Protein AF-A0A537JMC8-F1 (afdb_monomer)

Secondary structure (DSSP, 8-state):
-------S---HHHHHHHHHHHHHHTT-GGG---EEE---HHHHHHHHHHHHHHHHTT----TTTTEEE-HHHHHHHHHHHHHHHTT-S-------------------------------------TT-----TT----TTSHHHHHHHHHHHHHHHHHHTTS---PPP-

Foldseek 3Di:
DDDDDDDDDLALLSVLVVVVVVCVVVVCLQVQQADEEAPDPRVLSNLVNNCVVSVVVVHHDHSVRRYDYDPVNVVVVVVVVVCVVVCLDPPDPDPPPPPPPPPDPDDDDDDDDDDDDDDDDDDDDDPPPDDDDPPDDDPPDRDVSSVVVVVVVVVVVVVVVVDDDDDDDD

pLDDT: mean 71.0, std 22.74, range [33.19, 98.06]

Solvent-accessible surface area (backbone atoms only — not comparable to full-atom values): 11225 Å² total; per-residue (Å²): 140,85,86,80,87,79,82,75,78,82,43,15,63,58,51,21,49,57,53,48,54,52,28,58,77,70,70,31,64,88,70,64,71,68,49,75,43,64,85,46,78,43,48,61,44,14,36,51,44,33,26,54,53,38,45,75,73,74,32,92,55,52,46,74,85,28,49,45,66,32,62,70,52,53,51,50,53,53,49,52,53,51,35,52,75,71,60,65,45,80,88,65,88,64,83,76,75,78,84,81,79,77,89,71,92,73,90,75,92,75,94,76,85,90,81,91,84,90,82,85,80,86,81,82,81,68,85,87,79,73,84,84,72,90,83,71,82,79,84,81,70,60,64,71,55,38,52,52,50,51,56,50,52,54,51,49,56,57,50,62,74,67,60,79,88,76,83,79,86,131

Radius of gyration: 23.93 Å; Cα contacts (8 Å, |Δi|>4): 86; chains: 1; bounding box: 47×49×67 Å

Nearest PDB structures (foldseek):
  4kv7-assembly1_A  TM=6.464E-01  e=1.798E+00  Rhodopirellula baltica SH 1

Sequence (170 aa):
MSFTEIHGHHTGERLSKYVLDVLMEFGLCEKLFCITSDNAGNMRKLMRFLSKRLRQLGVKWDARENYINCLNHVLNLALQAFLKKIKALPAKEVDVYDLDEDDDEDDDDVEIDDDEGDDLEEIILNPDVMEEDPEYEDIGDDFQGTLKKLRGIAKVCDVARKIPFVPLPN

Structure (mmCIF, N/CA/C/O backbone):
data_AF-A0A537JMC8-F1
#
_entry.id   AF-A0A537JMC8-F1
#
loop_
_atom_site.group_PDB
_atom_site.id
_atom_site.type_symbol
_atom_site.label_atom_id
_atom_site.label_alt_id
_atom_site.label_comp_id
_atom_site.label_asym_id
_atom_site.label_entity_id
_atom_site.label_seq_id
_atom_site.pdbx_PDB_ins_code
_atom_site.Cartn_x
_atom_site.Cartn_y
_atom_site.Cartn_z
_atom_site.occupancy
_atom_site.B_iso_or_equiv
_atom_site.auth_seq_id
_atom_site.auth_comp_id
_atom_site.auth_asym_id
_atom_site.auth_atom_id
_atom_site.pdbx_PDB_model_num
ATOM 1 N N . MET A 1 1 ? -5.977 17.190 2.735 1.00 55.19 1 MET A N 1
ATOM 2 C CA . MET A 1 1 ? -4.866 16.223 2.865 1.00 55.19 1 MET A CA 1
ATOM 3 C C . MET A 1 1 ? -3.915 16.768 3.914 1.00 55.19 1 MET A C 1
ATOM 5 O O . MET A 1 1 ? -3.637 17.959 3.874 1.00 55.19 1 MET A O 1
ATOM 9 N N . SER A 1 2 ? -3.526 15.946 4.886 1.00 72.19 2 SER A N 1
ATOM 10 C CA . SER A 1 2 ? -2.616 16.317 5.977 1.00 72.19 2 SER A CA 1
ATOM 11 C C . SER A 1 2 ? -1.317 15.532 5.820 1.00 72.19 2 SER A C 1
ATOM 13 O O . SER A 1 2 ? -1.356 14.398 5.345 1.00 72.19 2 SER A O 1
ATOM 15 N N . PHE A 1 3 ? -0.193 16.122 6.216 1.00 84.19 3 PHE A N 1
ATOM 16 C CA . PHE A 1 3 ? 1.097 15.443 6.283 1.00 84.19 3 PHE A CA 1
ATOM 17 C C . PHE A 1 3 ? 1.506 15.341 7.746 1.00 84.19 3 PHE A C 1
ATOM 19 O O . PHE A 1 3 ? 1.692 16.354 8.419 1.00 84.19 3 PHE A O 1
ATOM 26 N N . THR A 1 4 ? 1.628 14.111 8.235 1.00 82.75 4 THR A N 1
ATOM 27 C CA . THR A 1 4 ? 2.064 13.834 9.602 1.00 82.75 4 THR A CA 1
ATOM 28 C C . THR A 1 4 ? 3.544 13.498 9.585 1.00 82.75 4 THR A C 1
ATOM 30 O O . THR A 1 4 ? 3.961 12.549 8.922 1.00 82.75 4 THR A O 1
ATOM 33 N N . GLU A 1 5 ? 4.342 14.263 10.325 1.00 88.19 5 GLU A N 1
ATOM 34 C CA . GLU A 1 5 ? 5.745 13.922 10.530 1.00 88.19 5 GLU A CA 1
ATOM 35 C C . GLU A 1 5 ? 5.847 12.671 11.414 1.00 88.19 5 GLU A C 1
ATOM 37 O O . GLU A 1 5 ? 5.285 12.607 12.510 1.00 88.19 5 GLU A O 1
ATOM 42 N N . ILE A 1 6 ? 6.562 11.656 10.927 1.00 86.75 6 ILE A N 1
ATOM 43 C CA . ILE A 1 6 ? 6.776 10.405 11.652 1.00 86.75 6 ILE A CA 1
ATOM 44 C C . ILE A 1 6 ? 8.201 10.394 12.198 1.00 86.75 6 ILE A C 1
ATOM 46 O O . ILE A 1 6 ? 9.170 10.250 11.451 1.00 86.75 6 ILE A O 1
ATOM 50 N N . HIS A 1 7 ? 8.324 10.502 13.520 1.00 84.62 7 HIS A N 1
ATOM 51 C CA . HIS A 1 7 ? 9.613 10.463 14.204 1.00 84.62 7 HIS A CA 1
ATOM 52 C C . HIS A 1 7 ? 10.064 9.029 14.538 1.00 84.62 7 HIS A C 1
ATOM 54 O O . HIS A 1 7 ? 9.265 8.148 14.891 1.00 84.62 7 HIS A O 1
ATOM 60 N N . GLY A 1 8 ? 11.382 8.821 14.518 1.00 86.88 8 GLY A N 1
ATOM 61 C CA . GLY A 1 8 ? 12.020 7.541 14.825 1.00 86.88 8 GLY A CA 1
ATOM 62 C C . GLY A 1 8 ? 12.049 6.584 13.631 1.00 86.88 8 GLY A C 1
ATOM 63 O O . GLY A 1 8 ? 11.966 7.005 12.483 1.00 86.88 8 GLY A O 1
ATOM 64 N N . HIS A 1 9 ? 12.196 5.286 13.901 1.00 85.06 9 HIS A N 1
ATOM 65 C CA . HIS A 1 9 ? 12.368 4.284 12.847 1.00 85.06 9 HIS A CA 1
ATOM 66 C C . HIS A 1 9 ? 11.069 4.049 12.059 1.00 85.06 9 HIS A C 1
ATOM 68 O O . HIS A 1 9 ? 10.005 3.833 12.645 1.00 85.06 9 HIS A O 1
ATOM 74 N N . HIS A 1 10 ? 11.160 4.039 10.728 1.00 88.50 10 HIS A N 1
ATOM 75 C CA . HIS A 1 10 ? 10.023 3.875 9.810 1.00 88.50 10 HIS A CA 1
ATOM 76 C C . HIS A 1 10 ? 9.728 2.395 9.525 1.00 88.50 10 HIS A C 1
ATOM 78 O O . HIS A 1 10 ? 9.671 1.952 8.376 1.00 88.50 10 HIS A O 1
ATOM 84 N N . THR A 1 11 ? 9.580 1.601 10.590 1.00 91.62 11 THR A N 1
ATOM 85 C CA . THR A 1 11 ? 9.204 0.185 10.468 1.00 91.62 11 THR A CA 1
ATOM 86 C C . THR A 1 11 ? 7.749 0.045 10.030 1.00 91.62 11 THR A C 1
ATOM 88 O O . THR A 1 11 ? 6.895 0.841 10.427 1.00 91.62 11 THR A O 1
ATOM 91 N N . GLY A 1 12 ? 7.441 -1.005 9.262 1.00 92.25 12 GLY A N 1
ATOM 92 C CA . GLY A 1 12 ? 6.072 -1.268 8.806 1.00 92.25 12 GLY A CA 1
ATOM 93 C C . GLY A 1 12 ? 5.065 -1.357 9.958 1.00 92.25 12 GLY A C 1
ATOM 94 O O . GLY A 1 12 ? 3.970 -0.809 9.865 1.00 92.25 12 GLY A O 1
ATOM 95 N N . GLU A 1 13 ? 5.454 -1.947 11.092 1.00 94.06 13 GLU A N 1
ATOM 96 C CA . GLU A 1 13 ? 4.597 -2.020 12.279 1.00 94.06 13 GLU A CA 1
ATOM 97 C C . GLU A 1 13 ? 4.222 -0.632 12.819 1.00 94.06 13 GLU A C 1
ATOM 99 O O . GLU A 1 13 ? 3.043 -0.368 13.067 1.00 94.06 13 GLU A O 1
ATOM 104 N N . ARG A 1 14 ? 5.198 0.273 12.976 1.00 93.25 14 ARG A N 1
ATOM 105 C CA . ARG A 1 14 ? 4.942 1.633 13.470 1.00 93.25 14 ARG A CA 1
ATOM 106 C C . ARG A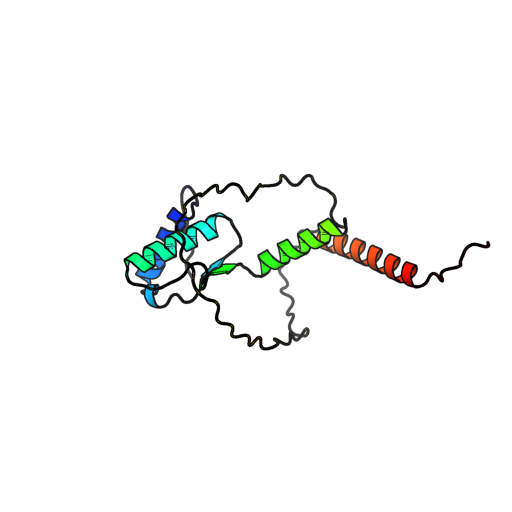 1 14 ? 4.078 2.411 12.491 1.00 93.25 14 ARG A C 1
ATOM 108 O O . ARG A 1 14 ? 3.102 3.026 12.906 1.00 93.25 14 ARG A O 1
ATOM 115 N N . LEU A 1 15 ? 4.400 2.336 11.202 1.00 94.50 15 LEU A N 1
ATOM 116 C CA . LEU A 1 15 ? 3.629 3.007 10.159 1.00 94.50 15 LEU A CA 1
ATOM 117 C C . LEU A 1 15 ? 2.180 2.503 10.110 1.00 94.50 15 LEU A C 1
ATOM 119 O O . LEU A 1 15 ? 1.267 3.313 9.993 1.00 94.50 15 LEU A O 1
ATOM 123 N N . SER A 1 16 ? 1.947 1.201 10.317 1.00 95.69 16 SER A N 1
ATOM 124 C CA . SER A 1 16 ? 0.588 0.640 10.354 1.00 95.69 16 SER A CA 1
ATOM 125 C C . SER A 1 16 ? -0.266 1.241 11.470 1.00 95.69 16 SER A C 1
ATOM 127 O O . SER A 1 16 ? -1.474 1.389 11.306 1.00 95.69 16 SER A O 1
ATOM 129 N N . LYS A 1 17 ? 0.357 1.617 12.597 1.00 95.19 17 LYS A N 1
ATOM 130 C CA . LYS A 1 17 ? -0.332 2.274 13.706 1.00 95.19 17 LYS A CA 1
ATOM 131 C C . LYS A 1 17 ? -0.761 3.686 13.318 1.00 95.19 17 LYS A C 1
ATOM 133 O O . LYS A 1 17 ? -1.925 4.011 13.489 1.00 95.19 17 LYS A O 1
ATOM 138 N N . TYR A 1 18 ? 0.138 4.476 12.729 1.00 94.38 18 TYR A N 1
ATOM 139 C CA . TYR A 1 18 ? -0.203 5.822 12.257 1.00 94.38 18 TYR A CA 1
ATOM 140 C C . TYR A 1 18 ? -1.320 5.799 11.210 1.00 94.38 18 TYR A C 1
ATOM 142 O O . TYR A 1 18 ? -2.250 6.595 11.291 1.00 94.38 18 TYR A O 1
ATOM 150 N N . VAL A 1 19 ? -1.262 4.865 10.254 1.00 95.19 19 VAL A N 1
ATOM 151 C CA . VAL A 1 19 ? -2.326 4.706 9.252 1.00 95.19 19 VAL A CA 1
ATOM 152 C C . VAL A 1 19 ? -3.649 4.333 9.921 1.00 95.19 19 VAL A C 1
ATOM 154 O O . VAL A 1 19 ? -4.669 4.940 9.611 1.00 95.19 19 VAL A O 1
ATOM 157 N N . LEU A 1 20 ? -3.645 3.386 10.864 1.00 96.75 20 LEU A N 1
ATOM 158 C CA . LEU A 1 20 ? -4.854 3.013 11.597 1.00 96.75 20 LEU A CA 1
ATOM 159 C C . LEU A 1 20 ? -5.440 4.186 12.392 1.00 96.75 20 LEU A C 1
ATOM 161 O O . LEU A 1 20 ? -6.649 4.388 12.345 1.00 96.75 20 LEU A O 1
ATOM 165 N N . ASP A 1 21 ? -4.602 4.956 13.087 1.00 95.31 21 ASP A N 1
ATOM 166 C CA . ASP A 1 21 ? -5.036 6.105 13.886 1.00 95.31 21 ASP A CA 1
ATOM 167 C C . ASP A 1 21 ? -5.771 7.128 12.999 1.00 95.31 21 ASP A C 1
ATOM 169 O O . ASP A 1 21 ? -6.863 7.577 13.348 1.00 95.31 21 ASP A O 1
ATOM 173 N N . VAL A 1 22 ? -5.242 7.404 11.799 1.00 95.06 22 VAL A N 1
ATOM 174 C CA . VAL A 1 22 ? -5.905 8.257 10.797 1.00 95.06 22 VAL A CA 1
ATOM 175 C C . VAL A 1 22 ? -7.220 7.632 10.320 1.00 95.06 22 VAL A C 1
ATOM 177 O O . VAL A 1 22 ? -8.247 8.304 10.270 1.00 95.06 22 VAL A O 1
ATOM 180 N N . LEU A 1 23 ? -7.245 6.337 9.993 1.00 96.12 23 LEU A N 1
ATOM 181 C CA . LEU A 1 23 ? -8.484 5.677 9.562 1.00 96.12 23 LEU A CA 1
ATOM 182 C C . LEU A 1 23 ? -9.576 5.738 10.638 1.00 96.12 23 LEU A C 1
ATOM 184 O O . LEU A 1 23 ? -10.745 5.932 10.304 1.00 96.12 23 LEU A O 1
ATOM 188 N N . MET A 1 24 ? -9.209 5.606 11.913 1.00 96.25 24 MET A N 1
ATOM 189 C CA . MET A 1 24 ? -10.137 5.724 13.037 1.00 96.25 24 MET A CA 1
ATOM 190 C C . MET A 1 24 ? -10.626 7.161 13.223 1.00 96.25 24 MET A C 1
ATOM 192 O O . MET A 1 24 ? -11.828 7.363 13.386 1.00 96.25 24 MET A O 1
ATOM 196 N N . GLU A 1 25 ? -9.731 8.150 13.148 1.00 95.50 25 GLU A N 1
ATOM 197 C CA . GLU A 1 25 ? -10.066 9.576 13.267 1.00 95.50 25 GLU A CA 1
ATOM 198 C C . GLU A 1 25 ? -11.129 10.000 12.244 1.00 95.50 25 GLU A C 1
ATOM 200 O O . GLU A 1 25 ? -12.074 10.715 12.578 1.00 95.50 25 GLU A O 1
ATOM 205 N N . PHE A 1 26 ? -11.020 9.502 11.011 1.00 95.12 26 PHE A N 1
ATOM 206 C CA . PHE A 1 26 ? -11.953 9.823 9.930 1.00 95.12 26 PHE A CA 1
ATOM 207 C C . PHE A 1 26 ? -13.126 8.836 9.792 1.00 95.12 26 PHE A C 1
ATOM 209 O O . PHE A 1 26 ? -13.970 9.014 8.911 1.00 95.12 26 PHE A O 1
ATOM 216 N N . GLY A 1 27 ? -13.209 7.794 10.629 1.00 96.31 27 GLY A N 1
ATOM 217 C CA . GLY A 1 27 ? -14.256 6.769 10.531 1.00 96.31 27 GLY A CA 1
ATOM 218 C C . GLY A 1 27 ? -14.224 5.992 9.206 1.00 96.31 27 GLY A C 1
ATOM 219 O O . GLY A 1 27 ? -15.269 5.669 8.638 1.00 96.31 27 GLY A O 1
ATOM 220 N N . LEU A 1 28 ? -13.021 5.736 8.685 1.00 96.69 28 LEU A N 1
ATOM 221 C CA . LEU A 1 28 ? -12.772 5.117 7.380 1.00 96.69 28 LEU A CA 1
ATOM 222 C C . LEU A 1 28 ? -12.396 3.636 7.454 1.00 96.69 28 LEU A C 1
ATOM 224 O O . LEU A 1 28 ? -12.271 3.021 6.403 1.00 96.69 28 LEU A O 1
ATOM 228 N N . CYS A 1 29 ? -12.242 3.043 8.643 1.00 97.19 29 CYS A N 1
ATOM 229 C CA . CYS A 1 29 ? -11.808 1.646 8.780 1.00 97.19 29 CYS A CA 1
ATOM 230 C C . CYS A 1 29 ? -12.647 0.673 7.932 1.00 97.19 29 CYS A C 1
ATOM 232 O O . CYS A 1 29 ? -12.088 -0.095 7.161 1.00 97.19 29 CYS A O 1
ATOM 234 N N . GLU A 1 30 ? -13.979 0.751 8.005 1.00 96.56 30 GLU A N 1
ATOM 235 C CA . GLU A 1 30 ? -14.897 -0.105 7.227 1.00 96.56 30 GLU A CA 1
ATOM 236 C C . GLU A 1 30 ? -15.031 0.303 5.750 1.00 96.56 30 GLU A C 1
ATOM 238 O O . GLU A 1 30 ? -15.616 -0.423 4.952 1.00 96.56 30 GLU A O 1
ATOM 243 N N . LYS A 1 31 ? -14.517 1.481 5.383 1.00 96.62 31 LYS A N 1
ATOM 244 C CA . LYS A 1 31 ? -14.621 2.067 4.036 1.00 96.62 31 LYS A CA 1
ATOM 245 C C . LYS A 1 31 ? -13.290 2.058 3.290 1.00 96.62 31 LYS A C 1
ATOM 247 O O . LYS A 1 31 ? -13.195 2.621 2.199 1.00 96.62 31 LYS A O 1
ATOM 252 N N . LEU A 1 32 ? -12.256 1.463 3.878 1.00 96.69 32 LEU A N 1
ATOM 253 C CA . LEU A 1 32 ? -10.952 1.353 3.255 1.00 96.69 32 LEU A CA 1
ATOM 254 C C . LEU A 1 32 ? -11.030 0.336 2.116 1.00 96.69 32 LEU A C 1
ATOM 256 O O . LEU A 1 32 ? -11.078 -0.866 2.352 1.00 96.69 32 LEU A O 1
ATOM 260 N N . PHE A 1 33 ? -11.032 0.828 0.881 1.00 95.81 33 PHE A N 1
ATOM 261 C CA . PHE A 1 33 ? -11.066 -0.032 -0.298 1.00 95.81 33 PHE A CA 1
ATOM 262 C C . PHE A 1 33 ? -9.672 -0.535 -0.685 1.00 95.81 33 PHE A C 1
ATOM 264 O O . PHE A 1 33 ? -9.448 -1.735 -0.776 1.00 95.81 33 PHE A O 1
ATOM 271 N N . CYS A 1 34 ? -8.722 0.376 -0.891 1.00 96.19 34 CYS A N 1
ATOM 272 C CA . CYS A 1 34 ? -7.378 0.050 -1.357 1.00 96.19 34 CYS A CA 1
ATOM 273 C C . CYS A 1 34 ? -6.370 1.081 -0.841 1.00 96.19 34 CYS A C 1
ATOM 275 O O . CYS A 1 34 ? -6.712 2.254 -0.676 1.00 96.19 34 CYS A O 1
ATOM 277 N N . ILE A 1 35 ? -5.124 0.657 -0.628 1.00 95.56 35 ILE A N 1
ATOM 278 C CA . ILE A 1 35 ? -3.987 1.553 -0.404 1.00 95.56 35 ILE A CA 1
ATOM 279 C C . ILE A 1 35 ? -3.032 1.453 -1.589 1.00 95.56 35 ILE A C 1
ATOM 281 O O . ILE A 1 35 ? -2.722 0.361 -2.058 1.00 95.56 35 ILE A O 1
ATOM 285 N N . THR A 1 36 ? -2.542 2.601 -2.050 1.00 94.00 36 THR A N 1
ATOM 286 C CA . THR A 1 36 ? -1.489 2.681 -3.063 1.00 94.00 36 THR A CA 1
ATOM 287 C C . THR A 1 36 ? -0.249 3.338 -2.476 1.00 94.00 36 THR A C 1
ATOM 289 O O . THR A 1 36 ? -0.345 4.449 -1.951 1.00 94.00 36 THR A O 1
ATOM 292 N N . SER A 1 37 ? 0.913 2.693 -2.564 1.00 92.31 37 SER A N 1
ATOM 293 C CA . SER A 1 37 ? 2.182 3.285 -2.112 1.00 92.31 37 SER A CA 1
ATOM 294 C C . SER A 1 37 ? 3.358 2.798 -2.961 1.00 92.31 37 SER A C 1
ATOM 296 O O . SER A 1 37 ? 3.211 1.919 -3.806 1.00 92.31 37 SER A O 1
ATOM 298 N N . ASP A 1 38 ? 4.521 3.420 -2.802 1.00 88.62 38 ASP A N 1
ATOM 299 C CA . ASP A 1 38 ? 5.770 2.964 -3.405 1.00 88.62 38 ASP A CA 1
ATOM 300 C C . ASP A 1 38 ? 6.133 1.512 -3.025 1.00 88.62 38 ASP A C 1
ATOM 302 O O . ASP A 1 38 ? 5.702 0.973 -2.008 1.00 88.62 38 ASP A O 1
ATOM 306 N N . ASN A 1 39 ? 6.952 0.861 -3.856 1.00 82.44 39 ASN A N 1
ATOM 307 C CA . ASN A 1 39 ? 7.375 -0.533 -3.661 1.00 82.44 39 ASN A CA 1
ATOM 308 C C . ASN A 1 39 ? 8.547 -0.647 -2.662 1.00 82.44 39 ASN A C 1
ATOM 310 O O . ASN A 1 39 ? 9.543 -1.326 -2.919 1.00 82.44 39 ASN A O 1
ATOM 314 N N . ALA A 1 40 ? 8.471 0.058 -1.535 1.00 83.75 40 ALA A N 1
ATOM 315 C CA . ALA A 1 40 ? 9.467 -0.045 -0.477 1.00 83.75 40 ALA A CA 1
ATOM 316 C C . ALA A 1 40 ? 9.194 -1.280 0.401 1.00 83.75 40 ALA A C 1
ATOM 318 O O . ALA A 1 40 ? 8.049 -1.613 0.712 1.00 83.75 40 ALA A O 1
ATOM 319 N N . GLY A 1 41 ? 10.248 -1.979 0.838 1.00 81.94 41 GLY A N 1
ATOM 320 C CA . GLY A 1 41 ? 10.101 -3.232 1.598 1.00 81.94 41 GLY A CA 1
ATOM 321 C C . GLY A 1 41 ? 9.306 -3.080 2.905 1.00 81.94 41 GLY A C 1
ATOM 322 O O . GLY A 1 41 ? 8.544 -3.969 3.293 1.00 81.94 41 GLY A O 1
ATOM 323 N N . ASN A 1 42 ? 9.402 -1.920 3.560 1.00 86.88 42 ASN A N 1
ATOM 324 C CA . ASN A 1 42 ? 8.639 -1.618 4.773 1.00 86.88 42 ASN A CA 1
ATOM 325 C C . ASN A 1 42 ? 7.130 -1.440 4.518 1.00 86.88 42 ASN A C 1
ATOM 327 O O . ASN A 1 42 ? 6.351 -1.652 5.449 1.00 86.88 42 ASN A O 1
ATOM 331 N N . MET A 1 43 ? 6.704 -1.120 3.291 1.00 91.25 43 MET A N 1
ATOM 332 C CA . MET A 1 43 ? 5.290 -0.959 2.929 1.00 91.25 43 MET A CA 1
ATOM 333 C C . MET A 1 43 ? 4.563 -2.301 2.922 1.00 91.25 43 MET A C 1
ATOM 335 O O . MET A 1 43 ? 3.484 -2.416 3.499 1.00 91.25 43 MET A O 1
ATOM 339 N N . ARG A 1 44 ? 5.202 -3.371 2.427 1.00 91.19 44 ARG A N 1
ATOM 340 C CA . ARG A 1 44 ? 4.660 -4.738 2.554 1.00 91.19 44 ARG A CA 1
ATOM 341 C C . ARG A 1 44 ? 4.458 -5.143 4.013 1.00 91.19 44 ARG A C 1
ATOM 343 O O . ARG A 1 44 ? 3.444 -5.750 4.353 1.00 91.19 44 ARG A O 1
ATOM 350 N N . LYS A 1 45 ? 5.417 -4.814 4.888 1.00 93.88 45 LYS A N 1
ATOM 351 C CA . LYS A 1 45 ? 5.289 -5.063 6.336 1.00 93.88 45 LYS A CA 1
ATOM 352 C C . LYS A 1 45 ? 4.137 -4.229 6.918 1.00 93.88 45 LYS A C 1
ATOM 354 O O . LYS A 1 45 ? 3.318 -4.771 7.654 1.00 93.88 45 LYS A O 1
ATOM 359 N N . LEU A 1 46 ? 4.012 -2.954 6.535 1.00 95.81 46 LEU A N 1
ATOM 360 C CA . LEU A 1 46 ? 2.904 -2.075 6.933 1.00 95.81 46 LEU A CA 1
ATOM 361 C C . LEU A 1 46 ? 1.542 -2.696 6.606 1.00 95.81 46 LEU A C 1
ATOM 363 O O . LEU A 1 46 ? 0.730 -2.838 7.519 1.00 95.81 46 LEU A O 1
ATOM 367 N N . MET A 1 47 ? 1.307 -3.106 5.354 1.00 97.00 47 MET A N 1
ATOM 368 C CA . MET A 1 47 ? 0.011 -3.659 4.933 1.00 97.00 47 MET A CA 1
ATOM 369 C C . MET A 1 47 ? -0.353 -4.925 5.713 1.00 97.00 47 MET A C 1
ATOM 371 O O . MET A 1 47 ? -1.485 -5.050 6.181 1.00 97.00 47 MET A O 1
ATOM 375 N N . ARG A 1 48 ? 0.618 -5.824 5.947 1.00 96.44 48 ARG A N 1
ATOM 376 C CA . ARG A 1 48 ? 0.433 -7.024 6.784 1.00 96.44 48 ARG A CA 1
ATOM 377 C C . ARG A 1 48 ? -0.022 -6.664 8.203 1.00 96.44 48 ARG A C 1
ATOM 379 O O . ARG A 1 48 ? -1.028 -7.187 8.687 1.00 96.44 48 ARG A O 1
ATOM 386 N N . PHE A 1 49 ? 0.674 -5.733 8.860 1.00 97.94 49 PHE A N 1
ATOM 387 C CA . PHE A 1 49 ? 0.289 -5.284 10.201 1.00 97.94 49 PHE A CA 1
ATOM 388 C C . PHE A 1 49 ? -1.062 -4.561 10.212 1.00 97.94 49 PHE A C 1
ATOM 390 O O . PHE A 1 49 ? -1.853 -4.773 11.131 1.00 97.94 49 PHE A O 1
ATOM 397 N N . LEU A 1 50 ? -1.358 -3.745 9.199 1.00 98.06 50 LEU A N 1
ATOM 398 C CA . LEU A 1 50 ? -2.627 -3.028 9.094 1.00 98.06 50 LEU A CA 1
ATOM 399 C C . LEU A 1 50 ? -3.806 -3.993 8.928 1.00 98.06 50 LEU A C 1
ATOM 401 O O . LEU A 1 50 ? -4.780 -3.874 9.667 1.00 98.06 50 LEU A O 1
ATOM 405 N N . SER A 1 51 ? -3.693 -4.993 8.046 1.00 97.88 51 SER A N 1
ATOM 406 C CA . SER A 1 51 ? -4.713 -6.040 7.882 1.00 97.88 51 SER A CA 1
ATOM 407 C C . SER A 1 51 ? -4.982 -6.772 9.198 1.00 97.88 51 SER A C 1
ATOM 409 O O . SER A 1 51 ? -6.137 -6.937 9.593 1.00 97.88 51 SER A O 1
ATOM 411 N N . LYS A 1 52 ? -3.932 -7.143 9.948 1.00 98.06 52 LYS A N 1
ATOM 412 C CA . LYS A 1 52 ? -4.079 -7.765 11.275 1.00 98.06 52 LYS A CA 1
ATOM 413 C C . LYS A 1 52 ? -4.831 -6.862 12.258 1.00 98.06 52 LYS A C 1
ATOM 415 O O . LYS A 1 52 ? -5.699 -7.344 12.982 1.00 98.06 52 LYS A O 1
ATOM 420 N N . ARG A 1 53 ? -4.525 -5.563 12.280 1.00 97.94 53 ARG A N 1
ATOM 421 C CA . ARG A 1 53 ? -5.182 -4.588 13.166 1.00 97.94 53 ARG A CA 1
ATOM 422 C C . ARG A 1 53 ? -6.644 -4.353 12.793 1.00 97.94 53 ARG A C 1
ATOM 424 O O . ARG A 1 53 ? -7.495 -4.358 13.673 1.00 97.94 53 ARG A O 1
ATOM 431 N N . LEU A 1 54 ? -6.953 -4.205 11.507 1.00 97.94 54 LEU A N 1
ATOM 432 C CA . LEU A 1 54 ? -8.329 -4.054 11.024 1.00 97.94 54 LEU A CA 1
ATOM 433 C C . LEU A 1 54 ? -9.172 -5.291 11.357 1.00 97.94 54 LEU A C 1
ATOM 435 O O . LEU A 1 54 ? -10.289 -5.162 11.854 1.00 97.94 54 LEU A O 1
ATOM 439 N N . ARG A 1 55 ? -8.592 -6.487 11.224 1.00 97.69 55 ARG A N 1
ATOM 440 C CA . ARG A 1 55 ? -9.236 -7.751 11.607 1.00 97.69 55 ARG A CA 1
ATOM 441 C C . ARG A 1 55 ? -9.570 -7.820 13.099 1.00 97.69 55 ARG A C 1
ATOM 443 O O . ARG A 1 55 ? -10.635 -8.312 13.455 1.00 97.69 55 ARG A O 1
ATOM 450 N N . GLN A 1 56 ? -8.710 -7.281 13.968 1.00 96.88 56 GLN A N 1
ATOM 451 C CA . GLN A 1 56 ? -8.987 -7.160 15.410 1.00 96.88 56 GLN A CA 1
ATOM 452 C C . GLN A 1 56 ? -10.154 -6.209 15.715 1.00 96.88 56 GLN A C 1
ATOM 454 O O . GLN A 1 56 ? -10.806 -6.363 16.744 1.00 96.88 56 GLN A O 1
ATOM 459 N N . LEU A 1 57 ? -10.438 -5.259 14.821 1.00 96.19 57 LEU A N 1
ATOM 460 C CA . LEU A 1 57 ? -11.601 -4.371 14.893 1.00 96.19 57 LEU A CA 1
ATOM 461 C C . LEU A 1 57 ? -12.850 -4.959 14.209 1.00 96.19 57 LEU A C 1
ATOM 463 O O . LEU A 1 57 ? -13.868 -4.280 14.127 1.00 96.19 57 LEU A O 1
ATOM 467 N N . GLY A 1 58 ? -12.791 -6.199 13.710 1.00 97.00 58 GLY A N 1
ATOM 468 C CA . GLY A 1 58 ? -13.891 -6.838 12.979 1.00 97.00 58 GLY A CA 1
ATOM 469 C C . GLY A 1 58 ? -14.011 -6.413 11.512 1.00 97.00 58 GLY A C 1
ATOM 470 O O . GLY A 1 58 ? -14.976 -6.783 10.849 1.00 97.00 58 GLY A O 1
ATOM 471 N N . VAL A 1 59 ? -13.035 -5.670 10.983 1.00 97.19 59 VAL A N 1
ATOM 472 C CA . VAL A 1 59 ? -13.009 -5.226 9.585 1.00 97.19 59 VAL A CA 1
ATOM 473 C C . VAL A 1 59 ? -12.280 -6.260 8.726 1.00 97.19 59 VAL A C 1
ATOM 475 O O . VAL A 1 59 ? -11.112 -6.575 8.965 1.00 97.19 59 VAL A O 1
ATOM 478 N N . LYS A 1 60 ? -12.955 -6.777 7.693 1.00 96.12 60 LYS A N 1
ATOM 479 C CA . LYS A 1 60 ? -12.340 -7.648 6.683 1.00 96.12 60 LYS A CA 1
ATOM 480 C C . LYS A 1 60 ? -11.619 -6.785 5.646 1.00 96.12 60 LYS A C 1
ATOM 482 O O . LYS A 1 60 ? -12.262 -6.169 4.807 1.00 96.12 60 LYS A O 1
ATOM 487 N N . TRP A 1 61 ? -10.293 -6.763 5.716 1.00 97.56 61 TRP A N 1
ATOM 488 C CA . TRP A 1 61 ? -9.429 -6.075 4.757 1.00 97.56 61 TRP A CA 1
ATOM 489 C C . TRP A 1 61 ? -8.164 -6.903 4.533 1.00 97.56 61 TRP A C 1
ATOM 491 O O . TRP A 1 61 ? -7.489 -7.260 5.509 1.00 97.56 61 TRP A O 1
ATOM 501 N N . ASP A 1 62 ? -7.858 -7.245 3.282 1.00 96.38 62 ASP A N 1
ATOM 502 C CA . ASP A 1 62 ? -6.746 -8.130 2.944 1.00 96.38 62 ASP A CA 1
ATOM 503 C C . ASP A 1 62 ? -5.573 -7.354 2.339 1.00 96.38 62 ASP A C 1
ATOM 505 O O . ASP A 1 62 ? -5.720 -6.588 1.393 1.00 96.38 62 ASP A O 1
ATOM 509 N N . ALA A 1 63 ? -4.382 -7.559 2.896 1.00 95.31 63 ALA A N 1
ATOM 510 C CA . ALA A 1 63 ? -3.187 -6.847 2.464 1.00 95.31 63 ALA A CA 1
ATOM 511 C C . ALA A 1 63 ? -2.738 -7.199 1.038 1.00 95.31 63 ALA A C 1
ATOM 513 O O . ALA A 1 63 ? -2.001 -6.411 0.458 1.00 95.31 63 ALA A O 1
ATOM 514 N N . ARG A 1 64 ? -3.106 -8.368 0.504 1.00 93.69 64 ARG A N 1
ATOM 515 C CA . ARG A 1 64 ? -2.761 -8.803 -0.855 1.00 93.69 64 ARG A CA 1
ATOM 516 C C . ARG A 1 64 ? -3.776 -8.277 -1.865 1.00 93.69 64 ARG A C 1
ATOM 518 O O . ARG A 1 64 ? -3.375 -7.705 -2.869 1.00 93.69 64 ARG A O 1
ATOM 525 N N . GLU A 1 65 ? -5.062 -8.377 -1.541 1.00 95.06 65 GLU A N 1
ATOM 526 C CA . GLU A 1 65 ? -6.154 -7.975 -2.443 1.00 95.06 65 GLU A CA 1
ATOM 527 C C . GLU A 1 65 ? -6.378 -6.456 -2.490 1.00 95.06 65 GLU A C 1
ATOM 529 O O . GLU A 1 65 ? -6.877 -5.916 -3.475 1.00 95.06 65 GLU A O 1
ATOM 534 N N . ASN A 1 66 ? -6.031 -5.738 -1.417 1.00 96.12 66 ASN A N 1
ATOM 535 C CA . ASN A 1 66 ? -6.345 -4.316 -1.259 1.00 96.12 66 ASN A CA 1
ATOM 536 C C . ASN A 1 66 ? -5.101 -3.405 -1.266 1.00 96.12 66 ASN A C 1
ATOM 538 O O . ASN A 1 66 ? -5.167 -2.260 -0.804 1.00 96.12 66 ASN A O 1
ATOM 542 N N . TYR A 1 67 ? -3.962 -3.885 -1.770 1.00 95.44 67 TYR A N 1
ATOM 543 C CA . TYR A 1 67 ? -2.728 -3.104 -1.884 1.00 95.44 67 TYR A CA 1
ATOM 544 C C . TYR A 1 67 ? -2.185 -3.115 -3.310 1.00 95.44 67 TYR A C 1
ATOM 546 O O . TYR A 1 67 ? -1.929 -4.168 -3.885 1.00 95.44 67 TYR A O 1
ATOM 554 N N . ILE A 1 68 ? -1.943 -1.923 -3.857 1.00 93.75 68 ILE A N 1
ATOM 555 C CA . ILE A 1 68 ? -1.374 -1.750 -5.195 1.00 93.75 68 ILE A CA 1
ATOM 556 C C . ILE A 1 68 ? -0.085 -0.931 -5.093 1.00 93.75 68 ILE A C 1
ATOM 558 O O . ILE A 1 68 ? -0.045 0.152 -4.506 1.00 93.75 68 ILE A O 1
ATOM 562 N N . ASN A 1 69 ? 0.985 -1.430 -5.708 1.00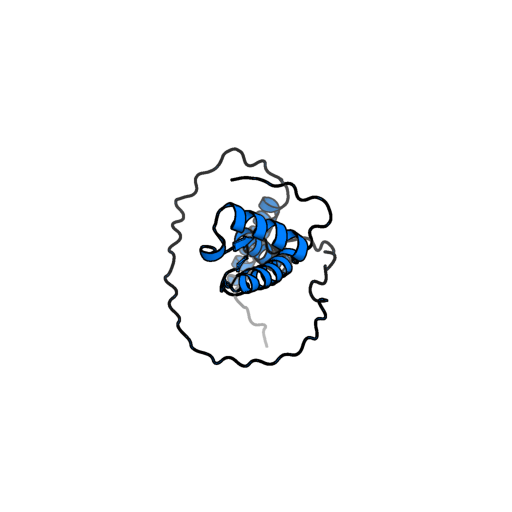 91.38 69 ASN A N 1
ATOM 563 C CA . ASN A 1 69 ? 2.238 -0.688 -5.810 1.00 91.38 69 ASN A CA 1
ATOM 564 C C . ASN A 1 69 ? 2.100 0.499 -6.774 1.00 91.38 69 ASN A C 1
ATOM 566 O O . ASN A 1 69 ? 1.401 0.437 -7.782 1.00 91.38 69 ASN A O 1
ATOM 570 N N . CYS A 1 70 ? 2.834 1.576 -6.510 1.00 92.62 70 CYS A N 1
ATOM 571 C CA . CYS A 1 70 ? 2.849 2.765 -7.352 1.00 92.62 70 CYS A CA 1
ATOM 572 C C . CYS A 1 70 ? 3.321 2.435 -8.779 1.00 92.62 70 CYS A C 1
ATOM 574 O O . CYS A 1 70 ? 4.466 2.017 -8.979 1.00 92.62 70 CYS A O 1
ATOM 576 N N . LEU A 1 71 ? 2.464 2.695 -9.774 1.00 89.62 71 LEU A N 1
ATOM 577 C CA . LEU A 1 71 ? 2.743 2.424 -11.188 1.00 89.62 71 LEU A CA 1
ATOM 578 C C . LEU A 1 71 ? 4.038 3.093 -11.663 1.00 89.62 71 LEU A C 1
ATOM 580 O O . LEU A 1 71 ? 4.848 2.450 -12.325 1.00 89.62 71 LEU A O 1
ATOM 584 N N . ASN A 1 72 ? 4.288 4.346 -11.269 1.00 86.56 72 ASN A N 1
ATOM 585 C CA . ASN A 1 72 ? 5.518 5.054 -11.640 1.00 86.56 72 ASN A CA 1
ATOM 586 C C . ASN A 1 72 ? 6.767 4.321 -11.143 1.00 86.56 72 ASN A C 1
ATOM 588 O O . ASN A 1 72 ? 7.774 4.254 -11.847 1.00 86.56 72 ASN A O 1
ATOM 592 N N . HIS A 1 73 ? 6.702 3.738 -9.944 1.00 82.25 73 HIS A N 1
ATOM 593 C CA . HIS A 1 73 ? 7.813 2.967 -9.408 1.00 82.25 73 HIS A CA 1
ATOM 594 C C . HIS A 1 73 ? 8.004 1.656 -10.184 1.00 82.25 73 HIS A C 1
ATOM 596 O O . HIS A 1 73 ? 9.130 1.317 -10.540 1.00 82.25 73 HIS A O 1
ATOM 602 N N . VAL A 1 74 ? 6.915 0.952 -10.511 1.00 88.56 74 VAL A N 1
ATOM 603 C CA . VAL A 1 74 ? 6.958 -0.274 -11.328 1.00 88.56 74 VAL A CA 1
ATOM 604 C C . VAL A 1 74 ? 7.547 0.003 -12.716 1.00 88.56 74 VAL A C 1
ATOM 606 O O . VAL A 1 74 ? 8.437 -0.722 -13.161 1.00 88.56 74 VAL A O 1
ATOM 609 N N . LEU A 1 75 ? 7.124 1.087 -13.374 1.00 89.88 75 LEU A N 1
ATOM 610 C CA . LEU A 1 75 ? 7.648 1.503 -14.678 1.00 89.88 75 LEU A CA 1
ATOM 611 C C . LEU A 1 75 ? 9.139 1.845 -14.615 1.00 89.88 75 LEU A C 1
ATOM 613 O O . LEU A 1 75 ? 9.903 1.427 -15.484 1.00 89.88 75 LEU A O 1
ATOM 617 N N . ASN A 1 76 ? 9.570 2.558 -13.574 1.00 87.94 76 ASN A N 1
ATOM 618 C CA . ASN A 1 76 ? 10.980 2.875 -13.368 1.00 87.94 76 ASN A CA 1
ATOM 619 C C . ASN A 1 76 ? 11.826 1.603 -13.188 1.00 87.94 76 ASN A C 1
ATOM 621 O O . ASN A 1 76 ? 12.869 1.464 -13.826 1.00 87.94 76 ASN A O 1
ATOM 625 N N . LEU A 1 77 ? 11.364 0.640 -12.383 1.00 87.81 77 LEU A N 1
ATOM 626 C CA . LEU A 1 77 ? 12.053 -0.644 -12.210 1.00 87.81 77 LEU A CA 1
AT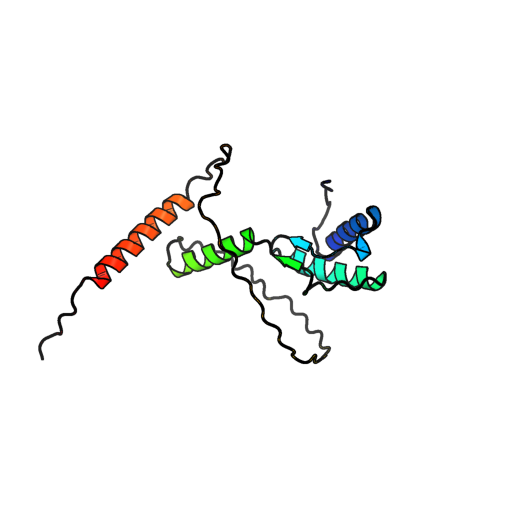OM 627 C C . LEU A 1 77 ? 12.131 -1.437 -13.521 1.00 87.81 77 LEU A C 1
ATOM 629 O O . LEU A 1 77 ? 13.205 -1.927 -13.879 1.00 87.81 77 LEU A O 1
ATOM 633 N N . ALA A 1 78 ? 11.026 -1.520 -14.267 1.00 89.75 78 ALA A N 1
ATOM 634 C CA . ALA A 1 78 ? 10.984 -2.195 -15.561 1.00 89.75 78 ALA A CA 1
ATOM 635 C C . ALA A 1 78 ? 11.952 -1.552 -16.568 1.00 89.75 78 ALA A C 1
ATOM 637 O O . ALA A 1 78 ? 12.719 -2.253 -17.235 1.00 89.75 78 ALA A O 1
ATOM 638 N N . LEU A 1 79 ? 11.976 -0.218 -16.635 1.00 90.31 79 LEU A N 1
ATOM 639 C CA . LEU A 1 79 ? 12.884 0.525 -17.502 1.00 90.31 79 LEU A CA 1
ATOM 640 C C . LEU A 1 79 ? 14.346 0.301 -17.103 1.00 90.31 79 LEU A C 1
ATOM 642 O O . LEU A 1 79 ? 15.173 0.014 -17.965 1.00 90.31 79 LEU A O 1
ATOM 646 N N . GLN A 1 80 ? 14.677 0.369 -15.814 1.00 85.94 80 GLN A N 1
ATOM 647 C CA . GLN A 1 80 ? 16.035 0.102 -15.340 1.00 85.94 80 GLN A CA 1
ATOM 648 C C . GLN A 1 80 ? 16.489 -1.319 -15.683 1.00 85.94 80 GLN A C 1
ATOM 650 O O . GLN A 1 80 ? 17.604 -1.502 -16.176 1.00 85.94 80 GLN A O 1
ATOM 655 N N . ALA A 1 81 ? 15.637 -2.326 -15.471 1.00 88.06 81 ALA A N 1
ATOM 656 C CA . ALA A 1 81 ? 15.938 -3.712 -15.821 1.00 88.06 81 ALA A CA 1
ATOM 657 C C . ALA A 1 81 ? 16.165 -3.876 -17.333 1.00 88.06 81 ALA A C 1
ATOM 659 O O . ALA A 1 81 ? 17.149 -4.490 -17.758 1.00 88.06 81 ALA A O 1
ATOM 660 N N . PHE A 1 82 ? 15.301 -3.269 -18.151 1.00 87.81 82 PHE A N 1
ATOM 661 C CA . PHE A 1 82 ? 15.435 -3.263 -19.605 1.00 87.81 82 PHE A CA 1
ATOM 662 C C . PHE A 1 82 ? 16.749 -2.611 -20.054 1.00 87.81 82 PHE A C 1
ATOM 664 O O . PHE A 1 82 ? 17.527 -3.223 -20.789 1.00 87.81 82 PHE A O 1
ATOM 671 N N . LEU A 1 83 ? 17.036 -1.401 -19.568 1.00 87.69 83 LEU A N 1
ATOM 672 C CA . LEU A 1 83 ? 18.228 -0.635 -19.927 1.00 87.69 83 LEU A CA 1
ATOM 673 C C . LEU A 1 83 ? 19.531 -1.324 -19.492 1.00 87.69 83 LEU A C 1
ATOM 675 O O . LEU A 1 83 ? 20.514 -1.298 -20.240 1.00 87.69 83 LEU A O 1
ATOM 679 N N . LYS A 1 84 ? 19.535 -1.978 -18.321 1.00 82.44 84 LYS A N 1
ATOM 680 C CA . LYS A 1 84 ? 20.644 -2.832 -17.863 1.00 82.44 84 LYS A CA 1
ATOM 681 C C . LYS A 1 84 ? 20.859 -4.004 -18.821 1.00 82.44 84 LYS A C 1
ATOM 683 O O . LYS A 1 84 ? 21.986 -4.249 -19.248 1.00 82.44 84 LYS A O 1
ATOM 688 N N . LYS A 1 85 ? 19.783 -4.686 -19.229 1.00 85.81 85 LYS A N 1
ATOM 689 C CA . LYS A 1 85 ? 19.849 -5.854 -20.123 1.00 85.81 85 LYS A CA 1
ATOM 690 C C . LYS A 1 85 ? 20.427 -5.520 -21.500 1.00 85.81 85 LYS A C 1
ATOM 692 O O . LYS A 1 85 ? 21.179 -6.318 -22.055 1.00 85.81 85 LYS A O 1
ATOM 697 N N . ILE A 1 86 ? 20.139 -4.332 -22.030 1.00 87.81 86 ILE A N 1
ATOM 698 C CA . ILE A 1 86 ? 20.691 -3.860 -23.313 1.00 87.81 86 ILE A CA 1
ATOM 699 C C . ILE A 1 86 ? 22.025 -3.106 -23.174 1.00 87.81 86 ILE A C 1
ATOM 701 O O . ILE A 1 86 ? 22.523 -2.570 -24.163 1.00 87.81 86 ILE A O 1
ATOM 705 N N . LYS A 1 87 ? 22.600 -3.039 -21.963 1.00 83.44 87 LYS A N 1
ATOM 706 C CA . LYS A 1 87 ? 23.866 -2.343 -21.662 1.00 83.44 87 LYS A CA 1
ATOM 707 C C . LYS A 1 87 ? 23.864 -0.852 -22.042 1.00 83.44 87 LYS A C 1
ATOM 709 O O . LYS A 1 87 ? 24.909 -0.283 -22.351 1.00 83.44 87 LYS A O 1
ATOM 714 N N . ALA A 1 88 ? 22.691 -0.214 -22.049 1.00 73.94 88 ALA A N 1
ATOM 715 C CA . ALA A 1 88 ? 22.559 1.220 -22.327 1.00 73.94 88 ALA A CA 1
ATOM 716 C C . ALA A 1 88 ? 22.942 2.077 -2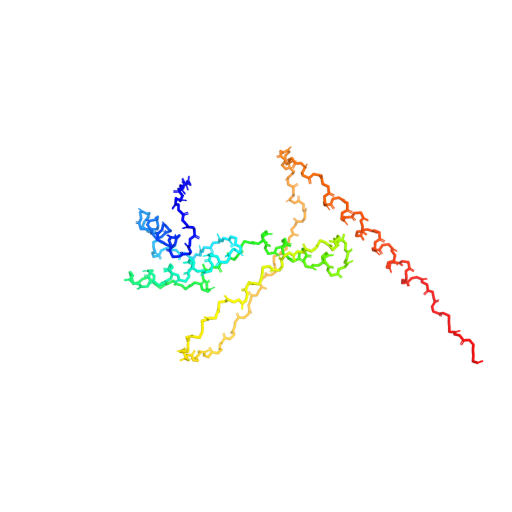1.109 1.00 73.94 88 ALA A C 1
ATOM 718 O O . ALA A 1 88 ? 23.406 3.211 -21.271 1.00 73.94 88 ALA A O 1
ATOM 719 N N . LEU A 1 89 ? 22.809 1.501 -19.911 1.00 67.62 89 LEU A N 1
ATOM 720 C CA . LEU A 1 89 ? 23.344 2.050 -18.671 1.00 67.62 89 LEU A CA 1
ATOM 721 C C . LEU A 1 89 ? 24.775 1.539 -18.449 1.00 67.62 89 LEU A C 1
ATOM 723 O O . LEU A 1 89 ? 25.041 0.358 -18.698 1.00 67.62 89 LEU A O 1
ATOM 727 N N . PRO A 1 90 ? 25.708 2.401 -18.000 1.00 60.91 90 PRO A N 1
ATOM 728 C CA . PRO A 1 90 ? 27.019 1.938 -17.567 1.00 60.91 90 PRO A CA 1
ATOM 729 C C . PRO A 1 90 ? 26.830 0.930 -16.431 1.00 60.91 90 PRO A C 1
ATOM 731 O O . PRO A 1 90 ? 25.956 1.110 -15.582 1.00 60.91 90 PRO A O 1
ATOM 734 N N . ALA A 1 91 ? 27.645 -0.124 -16.408 1.00 55.31 91 ALA A N 1
ATOM 735 C CA . ALA A 1 91 ? 27.730 -1.017 -15.262 1.00 55.31 91 ALA A CA 1
ATOM 736 C C . ALA A 1 91 ? 28.319 -0.230 -14.081 1.00 55.31 91 ALA A C 1
ATOM 738 O O . ALA A 1 91 ? 29.519 -0.266 -13.835 1.00 55.31 91 ALA A O 1
ATOM 739 N N . LYS A 1 92 ? 27.496 0.560 -13.390 1.00 49.59 92 LYS A N 1
ATOM 740 C CA . LYS A 1 92 ? 27.782 0.880 -11.998 1.00 49.59 92 LYS A CA 1
ATOM 741 C C . LYS A 1 92 ? 27.589 -0.421 -11.233 1.00 49.59 92 LYS A C 1
ATOM 743 O O . LYS A 1 92 ? 26.568 -1.081 -11.429 1.00 49.59 92 LYS A O 1
ATOM 748 N N . GLU A 1 93 ? 28.574 -0.786 -10.417 1.00 46.19 93 GLU A N 1
ATOM 749 C CA . GLU A 1 93 ? 28.369 -1.703 -9.299 1.00 46.19 93 GLU A CA 1
ATOM 750 C C . GLU A 1 93 ? 27.179 -1.144 -8.517 1.00 46.19 93 GLU A C 1
ATOM 752 O O . GLU A 1 93 ? 27.251 -0.082 -7.902 1.00 46.19 93 GLU A O 1
ATOM 757 N N . VAL A 1 94 ? 26.022 -1.763 -8.714 1.00 45.09 94 VAL A N 1
ATOM 758 C CA . VAL A 1 94 ? 24.862 -1.528 -7.874 1.00 45.09 94 VAL A CA 1
ATOM 759 C C . VAL A 1 94 ? 25.102 -2.475 -6.721 1.00 45.09 94 VAL A C 1
ATOM 761 O O . VAL A 1 94 ? 25.148 -3.682 -6.963 1.00 45.09 94 VAL A O 1
ATOM 764 N N . ASP A 1 95 ? 25.304 -1.940 -5.517 1.00 36.47 95 ASP A N 1
ATOM 765 C CA . ASP A 1 95 ? 25.160 -2.731 -4.301 1.00 36.47 95 ASP A CA 1
ATOM 766 C C . ASP A 1 95 ? 23.823 -3.461 -4.429 1.00 36.47 95 ASP A C 1
ATOM 768 O O . ASP A 1 95 ? 22.756 -2.841 -4.479 1.00 36.47 95 ASP A O 1
ATOM 772 N N . VAL A 1 96 ? 23.893 -4.775 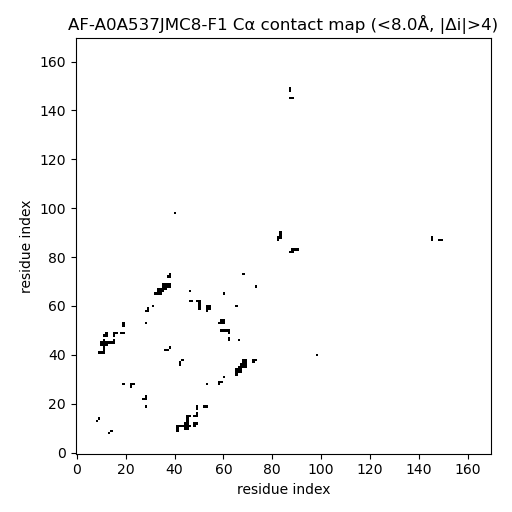-4.630 1.00 37.56 96 VAL A N 1
ATOM 773 C CA . VAL A 1 96 ? 22.719 -5.630 -4.601 1.00 37.56 96 VAL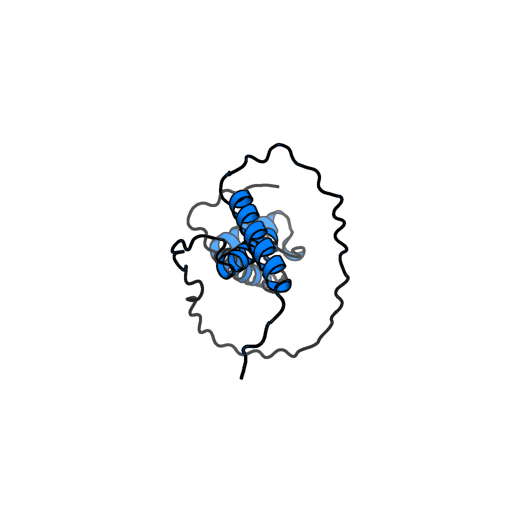 A CA 1
ATOM 774 C C . VAL A 1 96 ? 22.236 -5.529 -3.166 1.00 37.56 96 VAL A C 1
ATOM 776 O O . VAL A 1 96 ? 22.830 -6.105 -2.262 1.00 37.56 96 VAL A O 1
ATOM 779 N N . TYR A 1 97 ? 21.210 -4.720 -2.927 1.00 36.50 97 TYR A N 1
ATOM 780 C CA . TYR A 1 97 ? 20.398 -4.925 -1.745 1.00 36.50 97 TYR A CA 1
ATOM 781 C C . TYR A 1 97 ? 19.717 -6.270 -1.993 1.00 36.50 97 TYR A C 1
ATOM 783 O O . TYR A 1 97 ? 18.764 -6.332 -2.772 1.00 36.50 97 TYR A O 1
ATOM 791 N N . ASP A 1 98 ? 20.274 -7.343 -1.433 1.00 36.59 98 ASP A N 1
ATOM 792 C CA . ASP A 1 98 ? 19.582 -8.622 -1.328 1.00 36.59 98 ASP A CA 1
ATOM 793 C C . ASP A 1 98 ? 18.267 -8.339 -0.596 1.00 36.59 98 ASP A C 1
ATOM 795 O O . ASP A 1 98 ? 18.241 -8.012 0.590 1.00 36.59 98 ASP A O 1
ATOM 799 N N . LEU A 1 99 ? 17.165 -8.348 -1.346 1.00 47.25 99 LEU A N 1
ATOM 800 C CA . LEU A 1 99 ? 15.812 -8.190 -0.811 1.00 47.25 99 LEU A CA 1
ATOM 801 C C . LEU A 1 99 ? 15.196 -9.545 -0.424 1.00 47.25 99 LEU A C 1
ATOM 803 O O . LEU A 1 99 ? 14.013 -9.580 -0.094 1.00 47.25 99 LEU A O 1
ATOM 807 N N . ASP A 1 100 ? 15.998 -10.616 -0.435 1.00 47.03 100 ASP A N 1
ATOM 808 C CA . ASP A 1 100 ? 15.552 -12.008 -0.307 1.00 47.03 100 ASP A CA 1
ATOM 809 C C . ASP A 1 100 ? 16.081 -12.719 0.957 1.00 47.03 100 ASP A C 1
ATOM 811 O O . ASP A 1 100 ? 16.106 -13.943 1.012 1.00 47.03 100 ASP A O 1
ATOM 815 N N . GLU A 1 101 ? 16.441 -11.978 2.009 1.00 41.06 101 GLU A N 1
ATOM 816 C CA . GLU A 1 101 ? 16.583 -12.543 3.363 1.00 41.06 101 GLU A CA 1
ATOM 817 C C . GLU A 1 101 ? 15.532 -11.931 4.311 1.00 41.06 101 GLU A C 1
ATOM 819 O O . GLU A 1 101 ? 15.843 -11.163 5.217 1.00 41.06 101 GLU A O 1
ATOM 824 N N . ASP A 1 102 ? 14.255 -12.246 4.086 1.00 40.78 102 ASP A N 1
ATOM 825 C CA . ASP A 1 102 ? 13.310 -12.438 5.196 1.00 40.78 102 ASP A CA 1
ATOM 826 C C . ASP A 1 102 ? 13.062 -13.961 5.235 1.00 40.78 102 ASP A C 1
ATOM 828 O O . ASP A 1 102 ? 12.179 -14.490 4.559 1.00 40.78 102 ASP A O 1
ATOM 832 N N . ASP A 1 103 ? 13.942 -14.652 5.960 1.00 48.41 103 ASP A N 1
ATOM 833 C CA . ASP A 1 103 ? 13.782 -16.028 6.427 1.00 48.41 103 ASP A CA 1
ATOM 834 C C . ASP A 1 103 ? 12.636 -16.031 7.452 1.00 48.41 103 ASP A C 1
ATOM 836 O O . ASP A 1 103 ? 12.849 -15.788 8.636 1.00 48.41 103 ASP A O 1
ATOM 840 N N . ASP A 1 104 ? 11.402 -16.192 6.975 1.00 44.56 104 ASP A N 1
ATOM 841 C CA . ASP A 1 104 ? 10.235 -16.477 7.812 1.00 44.56 104 ASP A CA 1
ATOM 842 C C . ASP A 1 104 ? 9.713 -17.867 7.398 1.00 44.56 104 ASP A C 1
ATOM 844 O O . ASP A 1 104 ? 8.737 -18.001 6.653 1.00 44.56 104 ASP A O 1
ATOM 848 N N . GLU A 1 105 ? 10.403 -18.918 7.858 1.00 45.97 105 GLU A N 1
ATOM 849 C CA . GLU A 1 105 ? 9.760 -20.203 8.143 1.00 45.97 105 GLU A CA 1
ATOM 850 C C . GLU A 1 105 ? 8.652 -19.949 9.179 1.00 45.97 105 GLU A C 1
ATOM 852 O O . GLU A 1 105 ? 8.908 -19.935 10.377 1.00 45.97 105 GLU A O 1
ATOM 857 N N . ASP A 1 106 ? 7.422 -19.737 8.722 1.00 39.28 106 ASP A N 1
ATOM 858 C CA . ASP A 1 106 ? 6.224 -20.024 9.509 1.00 39.28 106 ASP A CA 1
ATOM 859 C C . ASP A 1 106 ? 5.249 -20.781 8.596 1.00 39.28 106 ASP A C 1
ATOM 861 O O . ASP A 1 106 ? 4.504 -20.219 7.789 1.00 39.28 106 ASP A O 1
ATOM 865 N N . ASP A 1 107 ? 5.378 -22.100 8.711 1.00 48.06 107 ASP A N 1
ATOM 866 C CA . ASP A 1 107 ? 4.481 -23.157 8.264 1.00 48.06 107 ASP A CA 1
ATOM 867 C C . ASP A 1 107 ? 3.081 -22.949 8.862 1.00 48.06 107 ASP A C 1
ATOM 869 O O . ASP A 1 107 ? 2.907 -23.015 10.076 1.00 48.06 107 ASP A O 1
ATOM 873 N N . ASP A 1 108 ? 2.096 -22.671 8.010 1.00 36.34 108 ASP A N 1
ATOM 874 C CA . ASP A 1 108 ? 0.688 -22.990 8.255 1.00 36.34 108 ASP A CA 1
ATOM 875 C C . ASP A 1 108 ? -0.002 -23.124 6.885 1.00 36.34 108 ASP A C 1
ATOM 877 O O . ASP A 1 108 ? -0.505 -22.162 6.293 1.00 36.34 108 ASP A O 1
ATOM 881 N N . ASP A 1 109 ? 0.034 -24.355 6.371 1.00 42.88 109 ASP A N 1
ATOM 882 C CA . ASP A 1 109 ? -0.751 -24.862 5.244 1.00 42.88 109 ASP A CA 1
ATOM 883 C C . ASP A 1 109 ? -2.231 -24.446 5.344 1.00 42.88 109 ASP A C 1
ATOM 885 O O . ASP A 1 109 ? -2.966 -24.886 6.234 1.00 42.88 109 ASP A O 1
ATOM 889 N N . VAL A 1 110 ? -2.711 -23.670 4.369 1.00 41.53 110 VAL A N 1
ATOM 890 C CA . VAL A 1 110 ? -4.137 -23.631 4.020 1.00 41.53 110 VAL A CA 1
ATOM 891 C C . VAL A 1 110 ? -4.258 -23.603 2.502 1.00 41.53 110 VAL A C 1
ATOM 893 O O . VAL A 1 110 ? -4.051 -22.570 1.866 1.00 41.53 110 VAL A O 1
ATOM 896 N N . GLU A 1 111 ? -4.610 -24.751 1.930 1.00 42.66 111 GLU A N 1
ATOM 897 C CA . GLU A 1 111 ? -5.026 -24.848 0.534 1.00 42.66 111 GLU A CA 1
ATOM 898 C C . GLU A 1 111 ? -6.345 -24.094 0.326 1.00 42.66 111 GLU A C 1
ATOM 900 O O . GLU A 1 111 ? -7.307 -24.288 1.077 1.00 42.66 111 GLU A O 1
ATOM 905 N N . ILE A 1 112 ? -6.397 -23.229 -0.689 1.00 39.50 112 ILE A N 1
ATOM 906 C CA . ILE A 1 112 ? -7.640 -22.623 -1.169 1.00 39.50 112 ILE A CA 1
ATOM 907 C C . ILE A 1 112 ? -7.670 -22.753 -2.690 1.00 39.50 112 ILE A C 1
ATOM 909 O O . ILE A 1 112 ? -6.781 -22.251 -3.374 1.00 39.50 112 ILE A O 1
ATOM 913 N N . ASP A 1 113 ? -8.708 -23.461 -3.137 1.00 33.56 113 ASP A N 1
ATOM 914 C CA . ASP A 1 113 ? -9.073 -23.798 -4.510 1.00 33.56 113 ASP A CA 1
ATOM 915 C C . ASP A 1 113 ? -9.109 -22.596 -5.465 1.00 33.56 113 ASP A C 1
ATOM 917 O O . ASP A 1 113 ? -9.607 -21.515 -5.133 1.00 33.56 113 ASP A O 1
ATOM 921 N N . ASP A 1 114 ? -8.648 -22.871 -6.684 1.00 38.06 114 ASP A N 1
ATOM 922 C CA . ASP A 1 114 ? -8.773 -22.052 -7.885 1.00 38.06 114 ASP A CA 1
ATOM 923 C C . ASP A 1 114 ? -10.251 -21.836 -8.275 1.00 38.06 114 ASP A C 1
ATOM 925 O O . ASP A 1 114 ? -11.013 -22.797 -8.398 1.00 38.06 114 ASP A O 1
ATOM 929 N N . ASP A 1 115 ? -10.641 -20.593 -8.576 1.00 40.00 115 ASP A N 1
ATOM 930 C CA . ASP A 1 115 ? -11.736 -20.323 -9.518 1.00 40.00 115 ASP A CA 1
ATOM 931 C C . ASP A 1 115 ? -11.418 -19.067 -10.345 1.00 40.00 115 ASP A C 1
ATOM 933 O O . ASP A 1 115 ? -11.182 -17.980 -9.811 1.00 40.00 115 ASP A O 1
ATOM 937 N N . GLU A 1 116 ? -11.346 -19.263 -11.662 1.00 47.53 116 GLU A N 1
ATOM 938 C CA . GLU A 1 116 ? -11.007 -18.276 -12.688 1.00 47.53 116 GLU A CA 1
ATOM 939 C C . GLU A 1 116 ? -12.184 -17.331 -12.992 1.00 47.53 116 GLU A C 1
ATOM 941 O O . GLU A 1 116 ? -13.347 -17.732 -13.030 1.00 47.53 116 GLU A O 1
ATOM 946 N N . GLY A 1 117 ? -11.869 -16.082 -13.340 1.00 33.19 117 GLY A N 1
ATOM 947 C CA . GLY A 1 117 ? -12.808 -15.136 -13.942 1.00 33.19 117 GLY A CA 1
ATOM 948 C C . GLY A 1 117 ? -12.058 -13.951 -14.539 1.00 33.19 117 GLY A C 1
ATOM 949 O O . GLY A 1 117 ? -11.722 -13.012 -13.826 1.00 33.19 117 GLY A O 1
ATOM 950 N N . ASP A 1 118 ? -11.732 -14.066 -15.824 1.00 39.41 118 ASP A N 1
ATOM 951 C CA . ASP A 1 118 ? -10.922 -13.139 -16.616 1.00 39.41 118 ASP A CA 1
ATOM 952 C C . ASP A 1 118 ? -11.834 -12.223 -17.455 1.00 39.41 118 ASP A C 1
ATOM 954 O O . ASP A 1 118 ? -12.519 -12.685 -18.371 1.00 39.41 118 ASP A O 1
ATOM 958 N N . ASP A 1 119 ? -11.832 -10.921 -17.166 1.00 34.97 119 ASP A N 1
ATOM 959 C CA . ASP A 1 119 ? -12.428 -9.888 -18.016 1.00 34.97 119 ASP A CA 1
ATOM 960 C C . ASP A 1 119 ? -11.632 -8.572 -17.932 1.00 34.97 119 ASP A C 1
ATOM 962 O O . ASP A 1 119 ? -11.964 -7.620 -17.227 1.00 34.97 119 ASP A O 1
ATOM 966 N N . LEU A 1 120 ? -10.532 -8.527 -18.692 1.00 41.16 120 LEU A N 1
ATOM 967 C CA . LEU A 1 120 ? -9.731 -7.326 -18.933 1.00 41.16 120 LEU A CA 1
ATOM 968 C C . LEU A 1 120 ? -10.348 -6.494 -20.079 1.00 41.16 120 LEU A C 1
ATOM 970 O O . LEU A 1 120 ? -10.248 -6.860 -21.250 1.00 41.16 120 LEU A O 1
ATOM 974 N N . GLU A 1 121 ? -10.963 -5.350 -19.765 1.00 40.97 121 GLU A N 1
ATOM 975 C CA . GLU A 1 121 ? -11.315 -4.330 -20.766 1.00 40.97 121 GLU A CA 1
ATOM 976 C C . GLU A 1 121 ? -10.059 -3.551 -21.216 1.00 40.97 121 GLU A C 1
ATOM 978 O O . GLU A 1 121 ? -9.285 -3.041 -20.402 1.00 40.97 121 GLU A O 1
ATOM 983 N N . GLU A 1 122 ? -9.850 -3.434 -22.532 1.00 43.91 122 GLU A N 1
ATOM 984 C CA . GLU A 1 122 ? -8.768 -2.642 -23.133 1.00 43.91 122 GLU A CA 1
ATOM 985 C C . GLU A 1 122 ? -8.938 -1.137 -22.840 1.00 43.91 122 GLU A C 1
ATOM 987 O O . GLU A 1 122 ? -9.839 -0.476 -23.361 1.00 43.91 122 GLU A O 1
ATOM 992 N N . ILE A 1 123 ? -8.016 -0.551 -22.069 1.00 41.66 123 ILE A N 1
ATOM 993 C CA . ILE A 1 123 ? -7.889 0.907 -21.940 1.00 41.66 123 ILE A CA 1
ATOM 994 C C . ILE A 1 123 ? -7.126 1.440 -23.161 1.00 41.66 123 ILE A C 1
ATOM 996 O O . ILE A 1 123 ? -5.908 1.287 -23.271 1.00 41.66 123 ILE A O 1
ATOM 1000 N N . ILE A 1 124 ? -7.833 2.108 -24.074 1.00 37.69 124 ILE A N 1
ATOM 1001 C CA . ILE A 1 124 ? -7.222 2.837 -25.193 1.00 37.69 124 ILE A CA 1
ATOM 1002 C C . ILE A 1 124 ? -6.565 4.112 -24.644 1.00 37.69 124 ILE A C 1
ATOM 1004 O O . ILE A 1 124 ? -7.238 5.096 -24.335 1.00 37.69 124 ILE A O 1
ATOM 1008 N N . LEU A 1 125 ? -5.235 4.108 -24.532 1.00 40.09 125 LEU A N 1
ATOM 1009 C CA . LEU A 1 125 ? -4.447 5.308 -24.244 1.00 40.09 125 LEU A CA 1
ATOM 1010 C C . LEU A 1 125 ? -4.494 6.242 -25.460 1.00 40.09 125 LEU A C 1
ATOM 1012 O O . LEU A 1 125 ? -3.924 5.932 -26.505 1.00 40.09 125 LEU A O 1
ATOM 1016 N N . ASN A 1 126 ? -5.172 7.382 -25.323 1.00 42.22 126 ASN A N 1
ATOM 1017 C CA . ASN A 1 126 ? -5.184 8.425 -26.342 1.00 42.22 126 ASN A CA 1
ATOM 1018 C C . ASN A 1 126 ? -3.927 9.309 -26.173 1.00 42.22 126 ASN A C 1
ATOM 1020 O O . ASN A 1 126 ? -3.819 9.999 -25.157 1.00 42.22 126 ASN A O 1
ATOM 1024 N N . PRO A 1 127 ? -2.961 9.289 -27.109 1.00 46.25 127 PRO A N 1
ATOM 1025 C CA . PRO A 1 127 ? -1.669 9.968 -26.957 1.00 46.25 127 PRO A CA 1
ATOM 1026 C C . PRO A 1 127 ? -1.742 11.504 -27.026 1.00 46.25 127 PRO A C 1
ATOM 1028 O O . PRO A 1 127 ? -0.738 12.165 -26.781 1.00 46.25 127 PRO A O 1
ATOM 1031 N N . ASP A 1 128 ? -2.912 12.075 -27.326 1.00 41.62 128 ASP A N 1
ATOM 1032 C CA . ASP A 1 128 ? -3.092 13.514 -27.553 1.00 41.62 128 ASP A CA 1
ATOM 1033 C C . ASP A 1 128 ? -3.363 14.335 -26.273 1.00 41.62 128 ASP A C 1
ATOM 1035 O O . ASP A 1 128 ? -3.568 15.545 -26.354 1.00 41.62 128 ASP A O 1
ATOM 1039 N N . VAL A 1 129 ? -3.353 13.718 -25.084 1.00 48.28 129 VAL A N 1
ATOM 1040 C CA . VAL A 1 129 ? -3.544 14.418 -23.797 1.00 48.28 129 VAL A CA 1
ATOM 1041 C C . VAL A 1 129 ? -2.243 14.412 -22.993 1.00 48.28 129 VAL A C 1
ATOM 1043 O O . VAL A 1 129 ? -2.110 13.731 -21.980 1.00 48.28 129 VAL A O 1
ATOM 1046 N N . MET A 1 130 ? -1.255 15.165 -23.469 1.00 47.31 130 MET A N 1
ATOM 1047 C CA . MET A 1 130 ? -0.074 15.534 -22.689 1.00 47.31 130 MET A CA 1
ATOM 1048 C C . MET A 1 130 ? -0.021 17.059 -22.594 1.00 47.31 130 MET A C 1
ATOM 1050 O O . MET A 1 130 ? 0.488 17.720 -23.494 1.00 47.31 130 MET A O 1
ATOM 1054 N N . GLU A 1 131 ? -0.579 17.624 -21.523 1.00 54.03 131 GLU A N 1
ATOM 1055 C CA . GLU A 1 131 ? -0.307 19.020 -21.169 1.00 54.03 131 GLU A CA 1
ATOM 1056 C C . GLU A 1 131 ? 1.096 19.095 -20.546 1.00 54.03 131 GLU A C 1
ATOM 1058 O O . GLU A 1 131 ? 1.395 18.398 -19.575 1.00 54.03 131 GLU A O 1
ATOM 1063 N N . GLU A 1 132 ? 1.982 19.889 -21.152 1.00 42.66 132 GLU A N 1
ATOM 1064 C CA . GLU A 1 132 ? 3.340 20.126 -20.658 1.00 42.66 132 GLU A CA 1
ATOM 1065 C C . GLU A 1 132 ? 3.289 21.067 -19.444 1.00 42.66 132 GLU A C 1
ATOM 1067 O O . GLU A 1 132 ? 2.936 22.239 -19.576 1.00 42.66 132 GLU A O 1
ATOM 1072 N N . ASP A 1 133 ? 3.643 20.553 -18.264 1.00 38.56 133 ASP A N 1
ATOM 1073 C CA . ASP A 1 133 ? 3.803 21.348 -17.044 1.00 38.56 133 ASP A CA 1
ATOM 1074 C C . ASP A 1 133 ? 5.171 22.073 -17.080 1.00 38.56 133 ASP A C 1
ATOM 1076 O O . ASP A 1 133 ? 6.213 21.410 -17.146 1.00 38.56 133 ASP A O 1
ATOM 1080 N N . PRO A 1 134 ? 5.208 23.420 -17.105 1.00 39.28 134 PRO A N 1
ATOM 1081 C CA . PRO A 1 134 ? 6.413 24.195 -17.413 1.00 39.28 134 PRO A CA 1
ATOM 1082 C C . PRO A 1 134 ? 7.463 24.269 -16.292 1.00 39.28 134 PRO A C 1
ATOM 1084 O O . PRO A 1 134 ? 8.491 24.916 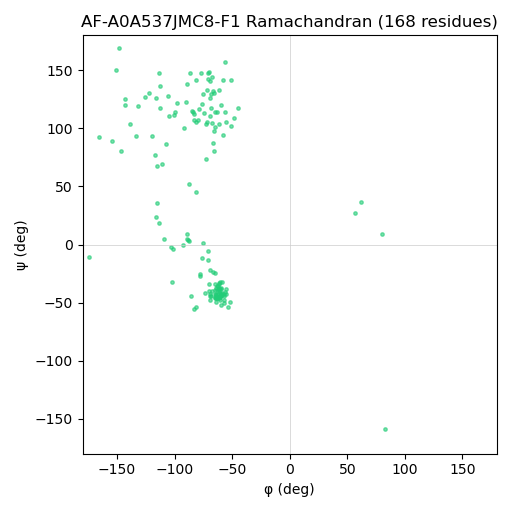-16.492 1.00 39.28 134 PRO A O 1
ATOM 1087 N N . GLU A 1 135 ? 7.253 23.634 -15.135 1.00 44.56 135 GLU A N 1
ATOM 1088 C CA . GLU A 1 135 ? 8.143 23.762 -13.967 1.00 44.56 135 GLU A CA 1
ATOM 1089 C C . GLU A 1 135 ? 8.860 22.451 -13.581 1.00 44.56 135 GLU A C 1
ATOM 1091 O O . GLU A 1 135 ? 9.107 22.167 -12.411 1.00 44.56 135 GLU A O 1
ATOM 1096 N N . TYR A 1 136 ? 9.228 21.638 -14.577 1.00 42.72 136 TYR A N 1
ATOM 1097 C CA . TYR A 1 136 ? 10.090 20.468 -14.375 1.00 42.72 136 TYR A CA 1
ATOM 1098 C C . TYR A 1 136 ? 11.567 20.844 -14.581 1.00 42.72 136 TYR A C 1
ATOM 1100 O O . TYR A 1 136 ? 12.047 20.952 -15.711 1.00 42.72 136 TYR A O 1
ATOM 1108 N N . GLU A 1 137 ? 12.303 21.056 -13.487 1.00 36.62 137 GLU A N 1
ATOM 1109 C CA . GLU A 1 137 ? 13.755 21.260 -13.541 1.00 36.62 137 GLU A CA 1
ATOM 1110 C C . GLU A 1 137 ? 14.473 19.967 -13.965 1.00 36.62 137 GLU A C 1
ATOM 1112 O O . GLU A 1 137 ? 14.417 18.928 -13.302 1.00 36.62 137 GLU A O 1
ATOM 1117 N N . ASP A 1 138 ? 15.151 20.058 -15.111 1.00 46.06 138 ASP A N 1
ATOM 1118 C CA . ASP A 1 138 ? 15.949 19.014 -15.748 1.00 46.06 138 ASP A CA 1
ATOM 1119 C C . ASP A 1 138 ? 17.113 18.600 -14.836 1.00 46.06 138 ASP A C 1
ATOM 1121 O O . ASP A 1 138 ? 18.137 19.283 -14.746 1.00 46.06 138 ASP A O 1
ATOM 1125 N N . ILE A 1 139 ? 16.990 17.437 -14.187 1.00 44.16 139 ILE A N 1
ATOM 1126 C CA . ILE A 1 139 ? 18.154 16.684 -13.702 1.00 44.16 139 ILE A CA 1
ATOM 1127 C C . ILE A 1 139 ? 18.827 16.090 -14.946 1.00 44.16 139 ILE A C 1
ATOM 1129 O O . ILE A 1 139 ? 18.714 14.905 -15.277 1.00 44.16 139 ILE A O 1
ATOM 1133 N N . GLY A 1 140 ? 19.480 16.986 -15.680 1.00 50.06 140 GLY A N 1
ATOM 1134 C CA . GLY A 1 140 ? 20.202 16.715 -16.901 1.00 50.06 140 GLY A CA 1
ATOM 1135 C C . GLY A 1 140 ? 21.425 15.870 -16.593 1.00 50.06 140 GLY A C 1
ATOM 1136 O O . GLY A 1 140 ? 22.400 16.364 -16.039 1.00 50.06 140 GLY A O 1
ATOM 1137 N N . ASP A 1 141 ? 21.343 14.583 -16.932 1.00 49.12 141 ASP A N 1
ATOM 1138 C CA . ASP A 1 141 ? 22.398 13.922 -17.714 1.00 49.12 141 ASP A CA 1
ATOM 1139 C C . ASP A 1 141 ? 22.073 12.475 -18.120 1.00 49.12 141 ASP A C 1
ATOM 1141 O O . ASP A 1 141 ? 22.749 11.921 -18.989 1.00 49.12 141 ASP A O 1
ATOM 1145 N N . ASP A 1 142 ? 21.022 11.843 -17.589 1.00 62.34 142 ASP A N 1
ATOM 1146 C CA . ASP A 1 142 ? 20.843 10.400 -17.829 1.00 62.34 142 ASP A CA 1
ATOM 1147 C C . ASP A 1 142 ? 19.791 10.050 -18.893 1.00 62.34 142 ASP A C 1
ATOM 1149 O O . ASP A 1 142 ? 19.963 9.098 -19.658 1.00 62.34 142 ASP A O 1
ATOM 1153 N N . PHE A 1 143 ? 18.722 10.836 -19.050 1.00 58.88 143 PHE A N 1
ATOM 1154 C CA . PHE A 1 143 ? 17.624 10.411 -19.925 1.00 58.88 143 PHE A CA 1
ATOM 1155 C C . PHE A 1 143 ? 17.885 10.688 -21.408 1.00 58.88 143 PHE A C 1
ATOM 1157 O O . PHE A 1 143 ? 17.857 9.771 -22.234 1.00 58.88 143 PHE A O 1
ATOM 1164 N N . GLN A 1 144 ? 18.215 11.933 -21.774 1.00 57.41 144 GLN A N 1
ATOM 1165 C CA . GLN A 1 144 ? 18.511 12.270 -23.172 1.00 57.41 144 GLN A CA 1
ATOM 1166 C C . GLN A 1 144 ? 19.745 11.528 -23.704 1.00 57.41 144 GLN A C 1
ATOM 1168 O O . GLN A 1 144 ? 19.774 11.125 -24.873 1.00 57.41 144 GLN A O 1
ATOM 1173 N N . GLY A 1 145 ? 20.753 11.315 -22.853 1.00 59.25 145 GLY A N 1
ATOM 1174 C CA . GLY A 1 145 ? 21.934 10.517 -23.179 1.00 59.25 145 GLY A CA 1
ATOM 1175 C C . GLY A 1 145 ? 21.571 9.059 -23.466 1.00 59.25 145 GLY A C 1
ATOM 1176 O O . GLY A 1 145 ? 21.978 8.506 -24.493 1.00 59.25 145 GLY A O 1
ATOM 1177 N N . THR A 1 146 ? 20.733 8.461 -22.619 1.00 63.91 146 THR A N 1
ATOM 1178 C CA . THR A 1 146 ? 20.224 7.095 -22.794 1.00 63.91 146 THR A CA 1
ATOM 1179 C C . THR A 1 146 ? 19.350 6.962 -24.044 1.00 63.91 146 THR A C 1
ATOM 1181 O O . THR A 1 146 ? 19.558 6.041 -24.836 1.00 63.91 146 THR A O 1
ATOM 1184 N N . LEU A 1 147 ? 18.457 7.919 -24.318 1.00 67.81 147 LEU A N 1
ATOM 1185 C CA . LEU A 1 147 ? 17.655 7.951 -25.549 1.00 67.81 147 LEU A CA 1
ATOM 1186 C C . LEU A 1 147 ? 18.518 8.051 -26.816 1.00 67.81 147 LEU A C 1
ATOM 1188 O O . LEU A 1 147 ? 18.224 7.402 -27.824 1.00 67.81 147 LEU A O 1
ATOM 1192 N N . LYS A 1 148 ? 19.609 8.830 -26.790 1.00 67.44 148 LYS A N 1
ATOM 1193 C CA . LYS A 1 148 ? 20.563 8.900 -27.911 1.00 67.44 148 LYS A CA 1
ATOM 1194 C C . LYS A 1 148 ? 21.274 7.561 -28.134 1.00 67.44 148 LYS A C 1
ATOM 1196 O O . LYS A 1 148 ? 21.381 7.135 -29.286 1.00 67.44 148 LYS A O 1
ATOM 1201 N N . LYS A 1 149 ? 21.698 6.870 -27.068 1.00 65.50 149 LYS A N 1
ATOM 1202 C CA . LYS A 1 149 ? 22.295 5.521 -27.155 1.00 65.50 149 LYS A CA 1
ATOM 1203 C C . LYS A 1 149 ? 21.300 4.494 -27.707 1.00 65.50 149 LYS A C 1
ATOM 1205 O O . LYS A 1 149 ? 21.641 3.761 -28.632 1.00 65.50 149 LYS A O 1
ATOM 1210 N N . LEU A 1 150 ? 20.057 4.507 -27.220 1.00 64.62 150 LEU A N 1
ATOM 1211 C CA . LEU A 1 150 ? 18.961 3.659 -27.706 1.00 64.62 150 LEU A CA 1
ATOM 1212 C C . LEU A 1 150 ? 18.698 3.852 -29.204 1.00 64.62 150 LEU A C 1
ATOM 1214 O O . LEU A 1 150 ? 18.654 2.881 -29.959 1.00 64.62 150 LEU A O 1
ATOM 1218 N N . ARG A 1 151 ? 18.599 5.108 -29.660 1.00 66.62 151 ARG A N 1
ATOM 1219 C CA . ARG A 1 151 ? 18.456 5.438 -31.088 1.00 66.62 151 ARG A CA 1
ATOM 1220 C C . ARG A 1 151 ? 19.652 4.960 -31.915 1.00 66.62 151 ARG A C 1
ATOM 1222 O O . ARG A 1 151 ? 19.472 4.580 -33.069 1.00 66.62 151 ARG A O 1
ATOM 1229 N N . GLY A 1 152 ? 20.859 4.975 -31.351 1.00 67.75 152 GLY A N 1
ATOM 1230 C CA . GLY A 1 152 ? 22.056 4.413 -31.979 1.00 67.75 152 GLY A CA 1
ATOM 1231 C C . GLY A 1 152 ? 21.953 2.900 -32.185 1.00 67.75 152 GLY A C 1
ATOM 1232 O O . GLY A 1 152 ? 22.156 2.422 -33.299 1.00 67.75 152 GLY A O 1
ATOM 1233 N N . ILE A 1 153 ? 21.568 2.158 -31.143 1.00 66.38 153 ILE A N 1
ATOM 1234 C CA . ILE A 1 153 ? 21.399 0.696 -31.195 1.00 66.38 153 ILE A CA 1
ATOM 1235 C C . ILE A 1 153 ? 20.302 0.307 -32.196 1.00 66.38 153 ILE A C 1
ATOM 1237 O O . ILE A 1 153 ? 20.528 -0.551 -33.047 1.00 66.38 153 ILE A O 1
ATOM 1241 N N . ALA A 1 154 ? 19.151 0.986 -32.164 1.00 62.41 154 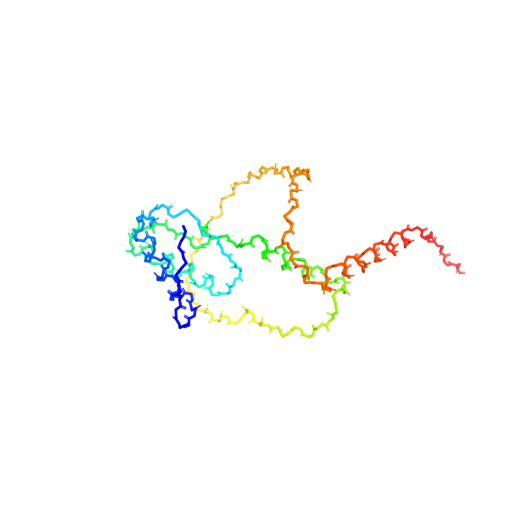ALA A N 1
ATOM 1242 C CA . ALA A 1 154 ? 18.045 0.726 -33.089 1.00 62.41 154 ALA A CA 1
ATOM 1243 C C . ALA A 1 154 ? 18.469 0.876 -34.563 1.00 62.41 154 ALA A C 1
ATOM 1245 O O . ALA A 1 154 ? 18.173 0.011 -35.386 1.00 62.41 154 ALA A O 1
ATOM 1246 N N . LYS A 1 155 ? 19.259 1.914 -34.882 1.00 63.34 155 LYS A N 1
ATOM 1247 C CA . LYS A 1 155 ? 19.811 2.122 -36.232 1.00 63.34 155 LYS A CA 1
ATOM 1248 C C . LYS A 1 155 ? 20.753 0.998 -36.664 1.00 63.34 155 LYS A C 1
ATOM 1250 O O . LYS A 1 155 ? 20.716 0.595 -37.822 1.00 63.34 155 LYS A O 1
ATOM 1255 N N . VAL A 1 156 ? 21.581 0.473 -35.758 1.00 58.69 156 VAL A N 1
ATOM 1256 C CA . VAL A 1 156 ? 22.474 -0.659 -36.063 1.00 58.69 156 VAL A CA 1
ATOM 1257 C C . VAL A 1 156 ? 21.666 -1.935 -36.316 1.00 58.69 156 VAL A C 1
ATOM 1259 O O . VAL A 1 156 ? 21.956 -2.657 -37.269 1.00 58.69 156 VAL A O 1
ATOM 1262 N N . CYS A 1 157 ? 20.606 -2.184 -35.542 1.00 55.28 157 CYS A N 1
ATOM 1263 C CA . CYS A 1 157 ? 19.703 -3.317 -35.763 1.00 55.28 157 CYS A CA 1
ATOM 1264 C C . CYS A 1 157 ? 18.923 -3.218 -37.088 1.00 55.28 157 CYS A C 1
ATOM 1266 O O . CYS A 1 157 ? 18.677 -4.242 -37.727 1.00 55.28 157 CYS A O 1
ATOM 1268 N N . ASP A 1 158 ? 18.556 -2.011 -37.528 1.00 55.25 158 ASP A N 1
ATOM 1269 C CA . ASP A 1 158 ? 17.927 -1.782 -38.837 1.00 55.25 158 ASP A CA 1
ATOM 1270 C C . ASP A 1 158 ? 18.897 -1.997 -40.007 1.00 55.25 158 ASP A C 1
ATOM 1272 O O . ASP A 1 158 ? 18.493 -2.467 -41.072 1.00 55.25 158 ASP A O 1
ATOM 1276 N N . VAL A 1 159 ? 20.181 -1.678 -39.820 1.00 52.62 159 VAL A N 1
ATOM 1277 C CA . VAL A 1 159 ? 21.230 -1.935 -40.818 1.00 52.62 159 VAL A CA 1
ATOM 1278 C C . VAL A 1 159 ? 21.562 -3.426 -40.883 1.00 52.62 159 VAL A C 1
ATOM 1280 O O . VAL A 1 159 ? 21.652 -3.971 -41.979 1.00 52.62 159 VAL A O 1
ATOM 1283 N N . ALA A 1 160 ? 21.654 -4.116 -39.743 1.00 52.47 160 ALA A N 1
ATOM 1284 C CA . ALA A 1 160 ? 21.924 -5.555 -39.685 1.00 52.47 160 ALA A CA 1
ATOM 1285 C C . ALA A 1 160 ? 20.833 -6.400 -40.373 1.00 52.47 160 ALA A C 1
ATOM 1287 O O . ALA A 1 160 ? 21.149 -7.397 -41.015 1.00 52.47 160 ALA A O 1
ATOM 1288 N N . ARG A 1 161 ? 19.563 -5.968 -40.327 1.00 55.62 161 ARG A N 1
ATOM 1289 C CA . ARG A 1 161 ? 18.451 -6.603 -41.064 1.00 55.62 161 ARG A CA 1
ATOM 1290 C C . ARG A 1 161 ? 18.500 -6.397 -42.586 1.00 55.62 161 ARG A C 1
ATOM 1292 O O . ARG A 1 161 ? 17.774 -7.075 -43.304 1.00 55.62 161 ARG A O 1
ATOM 1299 N N . LYS A 1 162 ? 19.330 -5.473 -43.085 1.00 57.66 162 LYS A N 1
ATOM 1300 C CA . LYS A 1 162 ? 19.452 -5.134 -44.515 1.00 57.66 162 LYS A CA 1
ATOM 1301 C C . LYS A 1 162 ? 20.688 -5.728 -45.195 1.00 57.66 162 LYS A C 1
ATOM 1303 O O . LYS A 1 162 ? 20.850 -5.528 -46.396 1.00 57.66 162 LYS A O 1
ATOM 1308 N N . ILE A 1 163 ? 21.553 -6.439 -44.469 1.00 52.19 163 ILE A N 1
ATOM 1309 C CA . ILE A 1 163 ? 22.727 -7.097 -45.057 1.00 52.19 163 ILE A CA 1
ATOM 1310 C C . ILE A 1 163 ? 22.280 -8.458 -45.619 1.00 52.19 163 ILE A C 1
ATOM 1312 O O . ILE A 1 163 ? 21.873 -9.318 -44.837 1.00 52.19 163 ILE A O 1
ATOM 1316 N N . PRO A 1 164 ? 22.317 -8.686 -46.947 1.00 53.31 164 PRO A N 1
ATOM 1317 C CA . PRO A 1 164 ? 21.963 -9.982 -47.513 1.00 53.31 164 PRO A CA 1
ATOM 1318 C C . PRO A 1 164 ? 22.992 -11.040 -47.096 1.00 53.31 164 PRO A C 1
ATOM 1320 O O . PRO A 1 164 ? 24.200 -10.829 -47.203 1.00 53.31 164 PRO A O 1
ATOM 1323 N N . PHE A 1 165 ? 22.501 -12.186 -46.623 1.00 54.56 165 PHE A N 1
ATOM 1324 C CA . PHE A 1 165 ? 23.317 -13.357 -46.317 1.00 54.56 165 PHE A CA 1
ATOM 1325 C C . PHE A 1 165 ? 23.968 -13.876 -47.606 1.00 54.56 165 PHE A C 1
ATOM 1327 O O . PHE A 1 165 ? 23.273 -14.340 -48.510 1.00 54.56 165 PHE A O 1
ATOM 1334 N N . VAL A 1 166 ? 25.296 -13.790 -47.696 1.00 58.72 166 VAL A N 1
ATOM 1335 C CA . VAL A 1 166 ? 26.071 -14.417 -48.773 1.00 58.72 166 VAL A CA 1
ATOM 1336 C C . VAL A 1 166 ? 26.662 -15.715 -48.213 1.00 58.72 166 VAL A C 1
ATOM 1338 O O . VAL A 1 166 ? 27.512 -15.638 -47.323 1.00 58.72 166 VAL A O 1
ATOM 1341 N N . PRO A 1 167 ? 26.219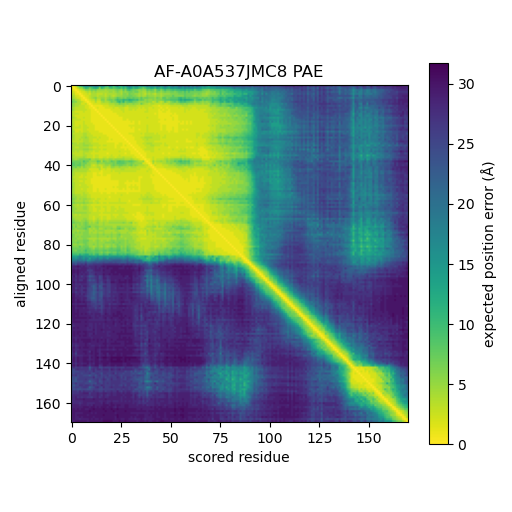 -16.902 -48.666 1.00 50.19 167 PRO A N 1
ATOM 1342 C CA . PRO A 1 167 ? 26.796 -18.157 -48.205 1.00 50.19 167 PRO A CA 1
ATOM 1343 C C . PRO A 1 167 ? 28.228 -18.315 -48.733 1.00 50.19 167 PRO A C 1
ATOM 1345 O O . PRO A 1 167 ? 28.530 -17.954 -49.872 1.00 50.19 167 PRO A O 1
ATOM 1348 N N . LEU A 1 168 ? 29.108 -18.847 -47.883 1.00 53.66 168 LEU A N 1
ATOM 1349 C CA . LEU A 1 168 ? 30.506 -19.128 -48.217 1.00 53.66 168 LEU A CA 1
ATOM 1350 C C . LEU A 1 168 ? 30.601 -20.255 -49.266 1.00 53.66 168 LEU A C 1
ATOM 1352 O O . LEU A 1 168 ? 29.786 -21.178 -49.225 1.00 53.66 168 LEU A O 1
ATOM 1356 N N . PRO A 1 169 ? 31.568 -20.197 -50.201 1.00 57.34 169 PRO A N 1
ATOM 1357 C CA . PRO A 1 169 ? 31.740 -21.233 -51.216 1.00 57.34 169 PRO A CA 1
ATOM 1358 C C . PRO A 1 169 ? 32.274 -22.542 -50.613 1.00 57.34 169 PRO A C 1
ATOM 1360 O O . PRO A 1 169 ? 33.099 -22.506 -49.699 1.00 57.34 169 PRO A O 1
ATOM 1363 N N . ASN A 1 170 ? 31.765 -23.659 -51.152 1.00 60.34 170 ASN A N 1
ATOM 1364 C CA . ASN A 1 170 ? 32.053 -25.049 -50.761 1.00 60.34 170 ASN A CA 1
ATOM 1365 C C . ASN A 1 170 ? 33.536 -25.424 -50.821 1.00 60.34 170 ASN A C 1
ATOM 1367 O O . ASN A 1 170 ? 34.203 -25.024 -51.804 1.00 60.34 170 ASN A O 1
#

Mean predicted aligned error: 17.7 Å